Protein AF-A0AAE0H5C6-F1 (afdb_monomer)

Radius of gyration: 64.28 Å; Cα contacts (8 Å, |Δi|>4): 51; chains: 1; bounding box: 123×18×167 Å

Organism: NCBI:txid1854472

pLDDT: mean 88.68, std 15.05, range [45.91, 98.69]

Nearest PDB structures (foldseek):
  9ewy-assembly1_A  TM=2.816E-01  e=6.493E+00  Homo sapiens

Mean predicted aligned error: 11.77 Å

Secondary structure (DSSP, 8-state):
-PPBPTTT-SBP-HHHHHTTSEEE-TTT--EEETTS--HHHHHHHHHHHHHHHHHHHHHHHHHHHHHHHHHHHHHHHHHHHHHHHHHHHHHHHHHHHHHHHHHHHHHHHHHHHHHHHHHHHHHHHHHHHHHHHHHHHHHHHHHHHHTTSS-----------------

Structure (mmCIF, N/CA/C/O backbone):
data_AF-A0AAE0H5C6-F1
#
_entry.id   AF-A0AAE0H5C6-F1
#
loop_
_atom_site.group_PDB
_atom_site.id
_atom_site.type_symbol
_atom_site.label_atom_id
_atom_site.label_alt_id
_atom_site.label_comp_id
_atom_site.label_asym_id
_atom_site.label_entity_id
_atom_site.label_seq_id
_atom_site.pdbx_PDB_ins_code
_atom_site.Cartn_x
_atom_site.Cartn_y
_atom_site.Cartn_z
_atom_site.occupancy
_atom_site.B_iso_or_equiv
_atom_site.auth_seq_id
_atom_site.auth_comp_id
_atom_site.auth_asym_id
_atom_site.auth_atom_id
_atom_site.pdbx_PDB_model_num
ATOM 1 N N . MET A 1 1 ? 32.186 -7.364 -67.143 1.00 66.12 1 MET A N 1
ATOM 2 C CA . MET A 1 1 ? 31.953 -6.000 -67.669 1.00 66.12 1 MET A CA 1
ATOM 3 C C . MET A 1 1 ? 33.259 -5.232 -67.528 1.00 66.12 1 MET A C 1
ATOM 5 O O . MET A 1 1 ? 33.776 -5.179 -66.422 1.00 66.12 1 MET A O 1
ATOM 9 N N . VAL A 1 2 ? 33.855 -4.738 -68.616 1.00 78.94 2 VAL A N 1
ATOM 10 C CA . VAL A 1 2 ? 35.134 -4.006 -68.544 1.00 78.94 2 VAL A CA 1
ATOM 11 C C . VAL A 1 2 ? 34.838 -2.515 -68.399 1.00 78.94 2 VAL A C 1
ATOM 13 O O . VAL A 1 2 ? 34.219 -1.915 -69.279 1.00 78.94 2 VAL A O 1
ATOM 16 N N . HIS A 1 3 ? 35.256 -1.912 -67.285 1.00 81.44 3 HIS A N 1
ATOM 17 C CA . HIS A 1 3 ? 35.115 -0.472 -67.075 1.00 81.44 3 HIS A CA 1
ATOM 18 C C . HIS A 1 3 ? 36.096 0.290 -67.971 1.00 81.44 3 HIS A C 1
ATOM 20 O O . HIS A 1 3 ? 37.280 -0.046 -68.041 1.00 81.44 3 HIS A O 1
ATOM 26 N N . HIS A 1 4 ? 35.595 1.312 -68.663 1.00 88.81 4 HIS A N 1
ATOM 27 C CA . HIS A 1 4 ? 36.402 2.182 -69.511 1.00 88.81 4 HIS A CA 1
ATOM 28 C C . HIS A 1 4 ? 36.650 3.520 -68.803 1.00 88.81 4 HIS A C 1
ATOM 30 O O . HIS A 1 4 ? 35.745 4.112 -68.219 1.00 88.81 4 HIS A O 1
ATOM 36 N N . CYS A 1 5 ? 37.888 3.998 -68.875 1.00 87.06 5 CYS A N 1
ATOM 37 C CA . CYS A 1 5 ? 38.341 5.290 -68.370 1.00 87.06 5 CYS A CA 1
ATOM 38 C C . CYS A 1 5 ? 37.608 6.423 -69.108 1.00 87.06 5 CYS A C 1
ATOM 40 O O . CYS A 1 5 ? 37.747 6.509 -70.326 1.00 87.06 5 CYS A O 1
ATOM 42 N N . PRO A 1 6 ? 36.894 7.345 -68.446 1.00 85.62 6 PRO A N 1
ATOM 43 C CA . PRO A 1 6 ? 36.139 8.381 -69.160 1.00 85.62 6 PRO A CA 1
ATOM 44 C C . PRO A 1 6 ? 37.027 9.447 -69.803 1.00 85.62 6 PRO A C 1
ATOM 46 O O . PRO A 1 6 ? 36.628 10.055 -70.790 1.00 85.62 6 PRO A O 1
ATOM 49 N N . VAL A 1 7 ? 38.244 9.643 -69.287 1.00 90.81 7 VAL A N 1
ATOM 50 C CA . VAL A 1 7 ? 39.221 10.578 -69.867 1.00 90.81 7 VAL A CA 1
ATOM 51 C C . VAL A 1 7 ? 39.834 9.997 -71.140 1.00 90.81 7 VAL A C 1
ATOM 53 O O . VAL A 1 7 ? 39.970 10.666 -72.155 1.00 90.81 7 VAL A O 1
ATOM 56 N N . CYS A 1 8 ? 40.222 8.725 -71.080 1.00 90.81 8 CYS A N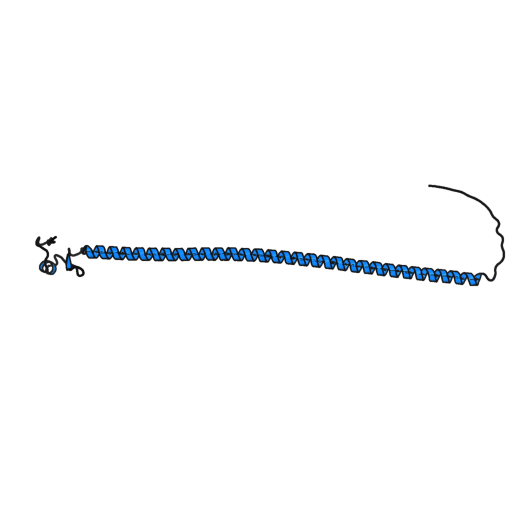 1
ATOM 57 C CA . CYS A 1 8 ? 41.065 8.089 -72.081 1.00 90.81 8 CYS A CA 1
ATOM 58 C C . CYS A 1 8 ? 40.337 7.074 -72.975 1.00 90.81 8 CYS A C 1
ATOM 60 O O . CYS A 1 8 ? 40.943 6.563 -73.912 1.00 90.81 8 CYS A O 1
ATOM 62 N N . LYS A 1 9 ? 39.059 6.787 -72.689 1.00 90.62 9 LYS A N 1
ATOM 63 C CA . LYS A 1 9 ? 38.137 5.870 -73.388 1.00 90.62 9 LYS A CA 1
ATOM 64 C C . LYS A 1 9 ? 38.653 4.434 -73.593 1.00 90.62 9 LYS A C 1
ATOM 66 O O . LYS A 1 9 ? 38.053 3.665 -74.332 1.00 90.62 9 LYS A O 1
ATOM 71 N N . LYS A 1 10 ? 39.744 4.057 -72.918 1.00 91.94 10 LYS A N 1
ATOM 72 C CA . LYS A 1 10 ? 40.344 2.710 -72.902 1.00 91.94 10 LYS A CA 1
ATOM 73 C C . LYS A 1 10 ? 39.926 1.949 -71.645 1.00 91.94 10 LYS A C 1
ATOM 75 O O . LYS A 1 10 ? 39.520 2.576 -70.666 1.00 91.94 10 LYS A O 1
ATOM 80 N N . ALA A 1 11 ? 40.070 0.624 -71.652 1.00 90.38 11 ALA A N 1
ATOM 81 C CA . ALA A 1 11 ? 39.894 -0.198 -70.456 1.00 90.38 11 ALA A CA 1
ATOM 82 C C . ALA A 1 11 ? 40.743 0.343 -69.288 1.00 90.38 11 ALA A C 1
ATOM 84 O O . ALA A 1 11 ? 41.907 0.716 -69.475 1.00 90.38 11 ALA A O 1
ATOM 85 N N . CYS A 1 12 ? 40.143 0.431 -68.099 1.00 89.25 12 CYS A N 1
ATOM 86 C CA . CYS A 1 12 ? 40.822 0.920 -66.903 1.00 89.25 12 CYS A CA 1
ATOM 87 C C . CYS A 1 12 ? 42.041 0.047 -66.578 1.00 89.25 12 CYS A C 1
ATOM 89 O O . CYS A 1 12 ? 41.958 -1.178 -66.578 1.00 89.25 12 CYS A O 1
ATOM 91 N N . SER A 1 13 ? 43.171 0.690 -66.291 1.00 91.00 13 SER A N 1
ATOM 92 C CA . SER A 1 13 ? 44.415 0.028 -65.889 1.00 91.00 13 SER A CA 1
ATOM 93 C C . SER A 1 13 ? 45.145 0.831 -64.814 1.00 91.00 13 SER A C 1
ATOM 95 O O . SER A 1 13 ? 44.809 1.988 -64.546 1.00 91.00 13 SER A O 1
ATOM 97 N N . THR A 1 14 ? 46.201 0.258 -64.241 1.00 91.00 14 THR A N 1
ATOM 98 C CA . THR A 1 14 ? 47.094 0.932 -63.280 1.00 91.00 14 THR A CA 1
ATOM 99 C C . THR A 1 14 ? 47.665 2.246 -63.819 1.00 91.00 14 THR A C 1
ATOM 101 O O . THR A 1 14 ? 47.841 3.202 -63.068 1.00 91.00 14 THR A O 1
ATOM 104 N N . ARG A 1 15 ? 47.865 2.364 -65.140 1.00 91.44 15 ARG A N 1
ATOM 105 C CA . ARG A 1 15 ? 48.303 3.616 -65.777 1.00 91.44 15 ARG A CA 1
ATOM 106 C C . ARG A 1 15 ? 47.254 4.728 -65.670 1.00 91.44 15 ARG A C 1
ATOM 108 O O . ARG A 1 15 ? 47.618 5.900 -65.610 1.00 91.44 15 ARG A O 1
ATOM 115 N N . CYS A 1 16 ? 45.966 4.383 -65.646 1.00 90.94 16 CYS A N 1
ATOM 116 C CA . CYS A 1 16 ? 44.878 5.333 -65.403 1.00 90.94 16 CYS A CA 1
ATOM 117 C C . CYS A 1 16 ? 44.846 5.789 -63.936 1.00 90.94 16 CYS A C 1
ATOM 119 O O . CYS A 1 16 ? 44.549 6.956 -63.692 1.00 90.94 16 CYS A O 1
ATOM 121 N N . VAL A 1 17 ? 45.199 4.906 -62.993 1.00 89.50 17 VAL A N 1
ATOM 122 C CA . VAL A 1 17 ? 45.357 5.250 -61.568 1.00 89.50 17 VAL A CA 1
ATOM 123 C C . VAL A 1 17 ? 46.535 6.195 -61.362 1.00 89.50 17 VAL A C 1
ATOM 125 O O . VAL A 1 17 ? 46.376 7.243 -60.750 1.00 89.50 17 VAL A O 1
ATOM 128 N N . PHE A 1 18 ? 47.692 5.894 -61.959 1.00 92.06 18 PHE A N 1
ATOM 129 C CA . PHE A 1 18 ? 48.890 6.736 -61.853 1.00 92.06 18 PHE A CA 1
ATOM 130 C C . PHE A 1 18 ? 48.675 8.152 -62.412 1.00 92.06 18 PHE A C 1
ATOM 132 O O . PHE A 1 18 ? 49.184 9.126 -61.872 1.00 92.06 18 PHE A O 1
ATOM 139 N N . LYS A 1 19 ? 47.875 8.283 -63.481 1.00 91.44 19 LYS A N 1
ATOM 140 C CA . LYS A 1 19 ? 47.466 9.582 -64.045 1.00 91.44 19 LYS A CA 1
ATOM 141 C C . LYS A 1 19 ? 46.330 10.268 -63.271 1.00 91.44 19 LYS A C 1
ATOM 143 O O . LYS A 1 19 ? 45.925 11.364 -63.644 1.00 91.44 19 LYS A O 1
ATOM 148 N N . GLY A 1 20 ? 45.776 9.624 -62.244 1.00 89.06 20 GLY A N 1
ATOM 149 C CA . GLY A 1 20 ? 44.680 10.156 -61.435 1.00 89.06 20 GLY A CA 1
ATOM 150 C C . GLY A 1 20 ? 43.324 10.221 -62.146 1.00 89.06 20 GLY A C 1
ATOM 151 O O . GLY A 1 20 ? 42.463 10.994 -61.730 1.00 89.06 20 GLY A O 1
ATOM 152 N N . HIS A 1 21 ? 43.116 9.448 -63.220 1.00 90.88 21 HIS A N 1
ATOM 153 C CA . HIS A 1 21 ? 41.833 9.403 -63.941 1.00 90.88 21 HIS A CA 1
ATOM 154 C C . HIS A 1 21 ? 40.774 8.575 -63.197 1.00 90.88 21 HIS A C 1
ATOM 156 O O . HIS A 1 21 ? 39.577 8.819 -63.342 1.00 90.88 21 HIS A O 1
ATOM 162 N N . VAL A 1 22 ? 41.223 7.567 -62.449 1.00 90.88 22 VAL A N 1
ATOM 163 C CA . VAL A 1 22 ? 40.413 6.626 -61.663 1.00 90.88 22 VAL A CA 1
ATOM 164 C C . VAL A 1 22 ? 41.171 6.277 -60.383 1.00 90.88 22 VAL A C 1
ATOM 166 O O . VAL A 1 22 ? 42.392 6.411 -60.340 1.00 90.88 22 VAL A O 1
ATOM 169 N N . GLU A 1 23 ? 40.467 5.815 -59.361 1.00 90.25 23 GLU A N 1
ATOM 170 C CA . GLU A 1 23 ? 41.050 5.281 -58.128 1.00 90.25 23 GLU A CA 1
ATOM 171 C C . GLU A 1 23 ? 40.811 3.770 -58.059 1.00 90.25 23 GLU A C 1
ATOM 173 O O . GLU A 1 23 ? 39.864 3.254 -58.657 1.00 90.25 23 GLU A O 1
ATOM 178 N N . GLN A 1 24 ? 41.694 3.049 -57.367 1.00 89.75 24 GLN A N 1
ATOM 179 C CA . GLN A 1 24 ? 41.521 1.623 -57.110 1.00 89.75 24 GLN A CA 1
ATOM 180 C C . GLN A 1 24 ? 40.987 1.429 -55.692 1.00 89.75 24 GLN A C 1
ATOM 182 O O . GLN A 1 24 ? 41.525 1.986 -54.738 1.00 89.75 24 GLN A O 1
ATOM 187 N N . CYS A 1 25 ? 39.927 0.644 -55.551 1.00 88.38 25 CYS A N 1
ATOM 188 C CA . CYS A 1 25 ? 39.350 0.314 -54.259 1.00 88.38 25 CYS A CA 1
ATOM 189 C C . CYS A 1 25 ? 40.289 -0.611 -53.471 1.00 88.38 25 CYS A C 1
ATOM 191 O O . CYS A 1 25 ? 40.721 -1.630 -54.012 1.00 88.38 25 CYS A O 1
ATOM 193 N N . PRO A 1 26 ? 40.581 -0.304 -52.192 1.00 86.88 26 PRO A N 1
ATOM 194 C CA . PRO A 1 26 ? 41.472 -1.122 -51.372 1.00 86.88 26 PRO A CA 1
ATOM 195 C C . PRO A 1 26 ? 40.845 -2.453 -50.926 1.00 86.88 26 PRO A C 1
ATOM 197 O O . PRO A 1 26 ? 41.571 -3.336 -50.486 1.00 86.88 26 PRO A O 1
ATOM 200 N N . ILE A 1 27 ? 39.515 -2.599 -51.007 1.00 86.12 27 ILE A N 1
ATOM 201 C CA . ILE A 1 27 ? 38.782 -3.772 -50.501 1.00 86.12 27 ILE A CA 1
ATOM 202 C C . ILE A 1 27 ? 38.672 -4.855 -51.577 1.00 86.12 27 ILE A C 1
ATOM 204 O O . ILE A 1 27 ? 38.993 -6.010 -51.326 1.00 86.12 27 ILE A O 1
ATOM 208 N N . ASP A 1 28 ? 38.213 -4.484 -52.774 1.00 87.19 28 ASP A N 1
ATOM 209 C CA . ASP A 1 28 ? 37.900 -5.427 -53.857 1.00 87.19 28 ASP A CA 1
ATOM 210 C C . ASP A 1 28 ? 38.830 -5.287 -55.076 1.00 87.19 28 ASP A C 1
ATOM 212 O O . ASP A 1 28 ? 38.715 -6.043 -56.041 1.00 87.19 28 ASP A O 1
ATOM 216 N N . GLY A 1 29 ? 39.750 -4.315 -55.053 1.00 86.88 29 GLY A N 1
ATOM 217 C CA . GLY A 1 29 ? 40.691 -4.042 -56.138 1.00 86.88 29 GLY A CA 1
ATOM 218 C C . GLY A 1 29 ? 40.058 -3.425 -57.390 1.00 86.88 29 GLY A C 1
ATOM 219 O O . GLY A 1 29 ? 40.754 -3.271 -58.399 1.00 86.88 29 GLY A O 1
ATOM 220 N N . SER A 1 30 ? 38.768 -3.068 -57.353 1.00 87.25 30 SER A N 1
ATOM 221 C CA . SER A 1 30 ? 38.032 -2.522 -58.497 1.00 87.25 30 SER A CA 1
ATOM 222 C C . SER A 1 30 ? 38.419 -1.070 -58.806 1.00 87.25 30 SER A C 1
ATOM 224 O O . SER A 1 30 ? 38.784 -0.303 -57.916 1.00 87.25 30 SER A O 1
ATOM 226 N N . TYR A 1 31 ? 38.342 -0.663 -60.078 1.00 87.94 31 TYR A N 1
ATOM 227 C CA . TYR A 1 31 ? 38.586 0.728 -60.475 1.00 87.94 31 TYR A CA 1
ATOM 228 C C . TYR A 1 31 ? 37.289 1.536 -60.447 1.00 87.94 31 TYR A C 1
ATOM 230 O O . TYR A 1 31 ? 36.312 1.165 -61.100 1.00 87.94 31 TYR A O 1
ATOM 238 N N . TYR A 1 32 ? 37.297 2.674 -59.760 1.00 86.25 32 TYR A N 1
ATOM 239 C CA . TYR A 1 32 ? 36.160 3.583 -59.667 1.00 86.25 32 TYR A CA 1
ATOM 240 C C . TYR A 1 32 ? 36.570 5.028 -59.980 1.00 86.25 32 TYR A C 1
ATOM 242 O O . TYR A 1 32 ? 37.745 5.375 -60.096 1.00 86.25 32 TYR A O 1
ATOM 250 N N . MET A 1 33 ? 35.579 5.890 -60.187 1.00 84.88 33 MET A N 1
ATOM 251 C CA . MET A 1 33 ? 35.816 7.289 -60.537 1.00 84.88 33 MET A CA 1
ATOM 252 C C . MET A 1 33 ? 36.315 8.090 -59.342 1.00 84.88 33 MET A C 1
ATOM 254 O O . MET A 1 33 ? 35.672 8.083 -58.298 1.00 84.88 33 MET A O 1
ATOM 258 N N . ARG A 1 34 ? 37.398 8.851 -59.525 1.00 80.56 34 ARG A N 1
ATOM 259 C CA . ARG A 1 34 ? 37.930 9.747 -58.491 1.00 80.56 34 ARG A CA 1
ATOM 260 C C . ARG A 1 34 ? 36.825 10.648 -57.919 1.00 80.56 34 ARG A C 1
ATOM 262 O O . ARG A 1 34 ? 36.077 11.266 -58.677 1.00 80.56 34 ARG A O 1
ATOM 269 N N . GLY A 1 35 ? 36.715 10.692 -56.590 1.00 79.31 35 GLY A N 1
ATOM 270 C CA . GLY A 1 35 ? 35.682 11.451 -55.868 1.00 79.31 35 GLY A CA 1
ATOM 271 C C . GLY A 1 35 ? 34.310 10.768 -55.755 1.00 79.31 35 GLY A C 1
ATOM 272 O O . GLY A 1 35 ? 33.414 11.321 -55.122 1.00 79.31 35 GLY A O 1
ATOM 273 N N . LYS A 1 36 ? 34.123 9.574 -56.329 1.00 84.81 36 LYS A N 1
ATOM 274 C CA . LYS A 1 36 ? 32.958 8.709 -56.081 1.00 84.81 36 LYS A CA 1
ATOM 275 C C . LYS A 1 36 ? 33.412 7.488 -55.295 1.00 84.81 36 LYS A C 1
ATOM 277 O O . LYS A 1 36 ? 34.513 7.015 -55.506 1.00 84.81 36 LYS A O 1
ATOM 282 N N . SER A 1 37 ? 32.591 6.957 -54.403 1.00 84.06 37 SER A N 1
ATOM 283 C CA . SER A 1 37 ? 32.897 5.708 -53.701 1.00 84.06 37 SER A CA 1
ATOM 284 C C . SER A 1 37 ? 32.606 4.489 -54.581 1.00 84.06 37 SER A C 1
ATOM 286 O O . SER A 1 37 ? 31.745 4.522 -55.463 1.00 84.06 37 SER A O 1
ATOM 288 N N . CYS A 1 38 ? 33.326 3.392 -54.340 1.00 87.56 38 CYS A N 1
ATOM 289 C CA . CYS A 1 38 ? 33.057 2.122 -55.004 1.00 87.56 38 CYS A CA 1
ATOM 290 C C . CYS A 1 38 ? 31.672 1.577 -54.590 1.00 87.56 38 CYS A C 1
ATOM 292 O O . CYS A 1 38 ? 31.285 1.700 -53.427 1.00 87.56 38 CYS A O 1
ATOM 294 N N . ASN A 1 39 ? 30.917 0.957 -55.508 1.00 84.75 39 ASN A N 1
ATOM 295 C CA . ASN A 1 39 ? 29.559 0.466 -55.212 1.00 84.75 39 ASN A CA 1
ATOM 296 C C . ASN A 1 39 ? 29.537 -0.536 -54.047 1.00 84.75 39 ASN A C 1
ATOM 298 O O . ASN A 1 39 ? 28.644 -0.467 -53.207 1.00 84.75 39 ASN A O 1
ATOM 302 N N . GLN A 1 40 ? 30.535 -1.423 -53.959 1.00 85.06 40 GLN A N 1
ATOM 303 C CA . GLN A 1 40 ? 30.650 -2.367 -52.843 1.00 85.06 40 GLN A CA 1
ATOM 304 C C . GLN A 1 40 ? 30.870 -1.643 -51.507 1.00 85.06 40 GLN A C 1
ATOM 306 O O . GLN A 1 40 ? 30.233 -1.962 -50.510 1.00 85.06 40 GLN A O 1
ATOM 311 N N . CYS A 1 41 ? 31.707 -0.606 -51.497 1.00 86.75 41 CYS A N 1
ATOM 312 C CA . CYS A 1 41 ? 31.994 0.228 -50.334 1.00 86.75 41 CYS A CA 1
ATOM 313 C C . CYS A 1 41 ? 30.725 0.941 -49.837 1.00 86.75 41 CYS A C 1
ATOM 315 O O . CYS A 1 41 ? 30.469 0.989 -48.636 1.00 86.75 41 CYS A O 1
ATOM 317 N N . VAL A 1 42 ? 29.915 1.466 -50.767 1.00 88.06 42 VAL A N 1
ATOM 318 C CA . VAL A 1 42 ? 28.626 2.119 -50.473 1.00 88.06 42 VAL A CA 1
ATOM 319 C C . VAL A 1 42 ? 27.603 1.123 -49.933 1.00 88.06 42 VAL A C 1
ATOM 321 O O . VAL A 1 42 ? 26.886 1.425 -48.980 1.00 88.06 42 VAL A O 1
ATOM 324 N N . GLN A 1 43 ? 27.529 -0.073 -50.515 1.00 89.38 43 GLN A N 1
ATOM 325 C CA . GLN A 1 43 ? 26.636 -1.124 -50.029 1.00 89.38 43 GLN A CA 1
ATOM 326 C C . GLN A 1 43 ? 27.025 -1.563 -48.614 1.00 89.38 43 GLN A C 1
ATOM 328 O O . GLN A 1 43 ? 26.166 -1.601 -47.736 1.00 89.38 43 GLN A O 1
ATOM 333 N N . SER A 1 44 ? 28.313 -1.797 -48.359 1.00 88.94 44 SER A N 1
ATOM 334 C CA . SER A 1 44 ? 28.826 -2.179 -47.040 1.00 88.94 44 SER A CA 1
ATOM 335 C C . SER A 1 44 ? 28.585 -1.105 -45.978 1.00 88.94 44 SER A C 1
ATOM 337 O O . SER A 1 44 ? 28.130 -1.428 -44.880 1.00 88.94 44 SER A O 1
ATOM 339 N N . SER A 1 45 ? 28.820 0.175 -46.286 1.00 88.12 45 SER A N 1
ATOM 340 C CA . SER A 1 45 ? 28.544 1.264 -45.338 1.00 88.12 45 SER A CA 1
ATOM 341 C C . SER A 1 45 ? 27.049 1.403 -45.039 1.00 88.12 45 SER A C 1
ATOM 343 O O . SER A 1 45 ? 26.668 1.595 -43.885 1.00 88.12 45 SER A O 1
ATOM 345 N N . THR A 1 46 ? 26.192 1.220 -46.047 1.00 92.50 46 THR A N 1
ATOM 346 C CA . THR A 1 46 ? 24.731 1.235 -45.884 1.00 92.50 46 THR A CA 1
ATOM 347 C C . THR A 1 46 ? 24.247 0.059 -45.033 1.00 92.50 46 THR A C 1
ATOM 349 O O . THR A 1 46 ? 23.428 0.243 -44.133 1.00 92.50 46 THR A O 1
ATOM 352 N N . LEU A 1 47 ? 24.764 -1.150 -45.275 1.00 92.56 47 LEU A N 1
ATOM 353 C CA . LEU A 1 47 ? 24.439 -2.342 -44.486 1.00 92.56 47 LEU A CA 1
ATOM 354 C C . LEU A 1 47 ? 24.883 -2.189 -43.028 1.00 92.56 47 LEU A C 1
ATOM 356 O O . LEU A 1 47 ? 24.095 -2.474 -42.125 1.00 92.56 47 LEU A O 1
ATOM 360 N N . SER A 1 48 ? 26.097 -1.680 -42.801 1.00 91.69 48 SER A N 1
ATOM 361 C CA . SER A 1 48 ? 26.611 -1.385 -41.460 1.00 91.69 48 SER A CA 1
ATOM 362 C C . SER A 1 48 ? 25.738 -0.350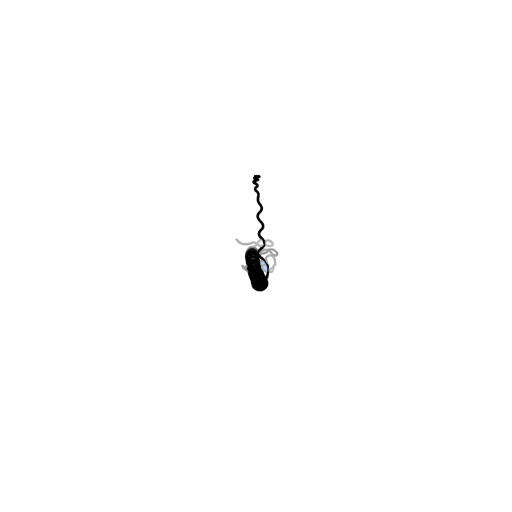 -40.741 1.00 91.69 48 SER A C 1
ATOM 364 O O . SER A 1 48 ? 25.241 -0.608 -39.645 1.00 91.69 48 SER A O 1
ATOM 366 N N . GLY A 1 49 ? 25.415 0.768 -41.405 1.00 93.81 49 GLY A N 1
ATOM 367 C CA . GLY A 1 49 ? 24.540 1.801 -40.845 1.00 93.81 49 GLY A CA 1
ATOM 368 C C . GLY A 1 49 ? 23.131 1.292 -40.517 1.00 93.81 49 GLY A C 1
ATOM 369 O O . GLY A 1 49 ? 22.562 1.648 -39.483 1.00 93.81 49 GLY A O 1
ATOM 370 N N . ASN A 1 50 ? 22.576 0.408 -41.350 1.00 95.31 50 ASN A N 1
ATOM 371 C CA . ASN A 1 50 ? 21.290 -0.237 -41.082 1.00 95.31 50 ASN A CA 1
ATOM 372 C C . ASN A 1 50 ? 21.361 -1.209 -39.897 1.00 95.31 50 ASN A C 1
ATOM 374 O O . ASN A 1 50 ? 20.425 -1.255 -39.097 1.00 95.31 50 ASN A O 1
ATOM 378 N N . SER A 1 51 ? 22.454 -1.965 -39.768 1.00 95.00 51 SER A N 1
ATOM 379 C CA . SER A 1 51 ? 22.693 -2.854 -38.626 1.00 95.00 51 SER A CA 1
ATOM 380 C C . SER A 1 51 ? 22.773 -2.063 -37.319 1.00 95.00 51 SER A C 1
ATOM 382 O O . SER A 1 51 ? 22.052 -2.366 -36.367 1.00 95.00 51 SER A O 1
ATOM 384 N N . ASP A 1 52 ? 23.556 -0.983 -37.300 1.00 95.44 52 ASP A N 1
ATOM 385 C CA . ASP A 1 52 ? 23.693 -0.108 -36.133 1.00 95.44 52 ASP A CA 1
ATOM 386 C C . ASP A 1 52 ? 22.371 0.564 -35.761 1.00 95.44 52 ASP A C 1
ATOM 388 O O . ASP A 1 52 ? 22.013 0.641 -34.583 1.00 95.44 52 ASP A O 1
ATOM 392 N N . ARG A 1 53 ? 21.602 1.017 -36.758 1.00 96.31 53 ARG A N 1
ATOM 393 C CA . ARG A 1 53 ? 20.270 1.586 -36.528 1.00 96.31 53 ARG A CA 1
ATOM 394 C C . ARG A 1 53 ? 19.331 0.565 -35.886 1.00 96.31 53 ARG A C 1
ATOM 396 O O . ARG A 1 53 ? 18.707 0.890 -34.879 1.00 96.31 53 ARG A O 1
ATOM 403 N N . ARG A 1 54 ? 19.263 -0.658 -36.424 1.00 97.38 54 ARG A N 1
ATOM 404 C CA . ARG A 1 54 ? 18.428 -1.742 -35.873 1.00 97.38 54 ARG A CA 1
ATOM 405 C C . ARG A 1 54 ? 18.853 -2.130 -34.463 1.00 97.38 54 ARG A C 1
ATOM 407 O O . ARG A 1 54 ? 18.003 -2.384 -33.617 1.00 97.38 54 ARG A O 1
ATOM 414 N N . ARG A 1 55 ? 20.159 -2.156 -34.190 1.00 97.50 55 ARG A N 1
ATOM 415 C CA . ARG A 1 55 ? 20.678 -2.403 -32.843 1.00 97.50 55 ARG A CA 1
ATOM 416 C C . ARG A 1 55 ? 20.195 -1.333 -31.862 1.00 97.50 55 ARG A C 1
ATOM 418 O O . ARG A 1 55 ? 19.644 -1.678 -30.823 1.00 97.50 55 ARG A O 1
ATOM 425 N N . ARG A 1 56 ? 20.338 -0.051 -32.211 1.00 97.44 56 ARG A N 1
ATOM 426 C CA . ARG A 1 56 ? 19.882 1.068 -31.365 1.00 97.44 56 ARG A CA 1
ATOM 427 C C . ARG A 1 56 ? 18.372 1.058 -31.143 1.00 97.44 56 ARG A C 1
ATOM 429 O O . ARG A 1 56 ? 17.913 1.444 -30.075 1.00 97.44 56 ARG A O 1
ATOM 436 N N . GLU A 1 57 ? 17.601 0.656 -32.147 1.00 98.12 57 GLU A N 1
ATOM 437 C CA . GLU A 1 57 ? 16.148 0.506 -32.035 1.00 98.12 57 GLU A CA 1
ATOM 438 C C . GLU A 1 57 ? 15.783 -0.584 -31.021 1.00 98.12 57 GLU A C 1
ATOM 440 O O . GLU A 1 57 ? 15.051 -0.299 -30.078 1.00 98.12 57 GLU A O 1
ATOM 445 N N . ARG A 1 58 ? 16.405 -1.767 -31.109 1.00 98.19 58 ARG A N 1
ATOM 446 C CA . ARG A 1 58 ? 16.218 -2.844 -30.121 1.00 98.19 58 ARG A CA 1
ATOM 447 C C . ARG A 1 58 ? 16.619 -2.429 -28.706 1.00 98.19 58 ARG A C 1
ATOM 449 O O . ARG A 1 58 ? 15.897 -2.718 -27.760 1.00 98.19 58 ARG A O 1
ATOM 456 N N . GLU A 1 59 ? 17.741 -1.725 -28.553 1.00 98.25 59 GLU A N 1
ATOM 457 C CA . GLU A 1 59 ? 18.183 -1.211 -27.247 1.00 98.25 59 GLU A CA 1
ATOM 458 C C . GLU A 1 59 ? 17.158 -0.224 -26.651 1.00 98.25 59 GLU A C 1
ATOM 460 O O . GLU A 1 59 ? 16.907 -0.235 -25.444 1.00 98.25 59 GLU A O 1
ATOM 465 N N . ARG A 1 60 ? 16.520 0.608 -27.488 1.00 98.31 60 ARG A N 1
ATOM 466 C CA . ARG A 1 60 ? 15.444 1.516 -27.056 1.00 98.31 60 ARG A CA 1
ATOM 467 C C . ARG A 1 60 ? 14.178 0.760 -26.667 1.00 98.31 60 ARG A C 1
ATOM 469 O O . ARG A 1 60 ? 13.612 1.066 -25.620 1.00 98.31 60 ARG A O 1
ATOM 476 N N . GLU A 1 61 ? 13.760 -0.214 -27.470 1.00 98.44 61 GLU A N 1
ATOM 477 C CA . GLU A 1 61 ? 12.594 -1.056 -27.181 1.00 98.44 61 GLU A CA 1
ATOM 478 C C . GLU A 1 61 ? 12.773 -1.828 -25.869 1.00 98.44 61 GLU A C 1
ATOM 480 O O . GLU A 1 61 ? 11.875 -1.839 -25.028 1.00 98.44 61 GLU A O 1
ATOM 485 N N . GLU A 1 62 ? 13.952 -2.410 -25.636 1.00 98.56 62 GLU A N 1
ATOM 486 C CA . GLU A 1 62 ? 14.248 -3.121 -24.393 1.00 98.56 62 GLU A CA 1
ATOM 487 C C . GLU A 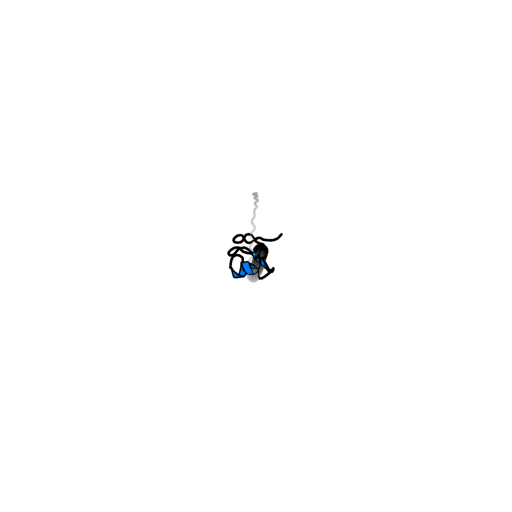1 62 ? 14.248 -2.172 -23.185 1.00 98.56 62 GLU A C 1
ATOM 489 O O . GLU A 1 62 ? 13.683 -2.485 -22.132 1.00 98.56 62 GLU A O 1
ATOM 494 N N . ALA A 1 63 ? 14.836 -0.980 -23.328 1.00 98.38 63 ALA A N 1
ATOM 495 C CA . ALA A 1 63 ? 14.817 0.031 -22.277 1.00 98.38 63 ALA A CA 1
ATOM 496 C C . ALA A 1 63 ? 13.386 0.492 -21.953 1.00 98.38 63 ALA A C 1
ATOM 498 O O . ALA A 1 63 ? 13.047 0.684 -20.780 1.00 98.38 63 ALA A O 1
ATOM 499 N N . GLU A 1 64 ? 12.532 0.649 -22.965 1.00 98.50 64 GLU A N 1
ATOM 500 C CA . GLU A 1 64 ? 11.125 0.988 -22.772 1.00 98.50 64 GLU A CA 1
ATOM 501 C C . GLU A 1 64 ? 10.356 -0.154 -22.097 1.00 98.50 64 GLU A C 1
ATOM 503 O O . GLU A 1 64 ? 9.635 0.090 -21.127 1.00 98.50 64 GLU A O 1
ATOM 508 N N . ALA A 1 65 ? 10.562 -1.399 -22.530 1.00 98.50 65 ALA A N 1
ATOM 509 C CA . ALA A 1 65 ? 9.952 -2.575 -21.916 1.00 98.50 65 ALA A CA 1
ATOM 510 C C . ALA A 1 65 ? 10.319 -2.688 -20.427 1.00 98.50 65 ALA A C 1
ATOM 512 O O . ALA A 1 65 ? 9.439 -2.856 -19.582 1.00 98.50 65 ALA A O 1
ATOM 513 N N . ARG A 1 66 ? 11.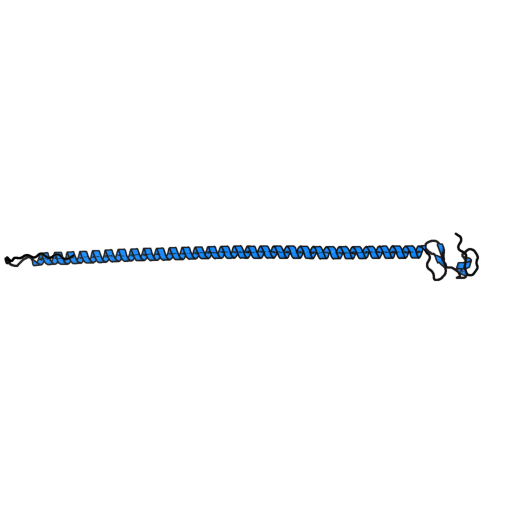597 -2.486 -20.078 1.00 98.44 66 ARG A N 1
ATOM 514 C CA . ARG A 1 66 ? 12.063 -2.460 -18.679 1.00 98.44 66 ARG A CA 1
ATOM 515 C C . ARG A 1 66 ? 11.418 -1.329 -17.873 1.00 98.44 66 ARG A C 1
ATOM 517 O O . ARG A 1 66 ? 11.088 -1.519 -16.704 1.00 98.44 66 ARG A O 1
ATOM 524 N N . ARG A 1 67 ? 11.220 -0.149 -18.471 1.00 98.44 67 ARG A N 1
ATOM 525 C CA . ARG A 1 67 ? 10.520 0.972 -17.814 1.00 98.44 67 ARG A CA 1
ATOM 526 C C . ARG A 1 67 ? 9.044 0.663 -17.574 1.00 98.44 67 ARG A C 1
ATOM 528 O O . ARG A 1 67 ? 8.546 0.997 -16.503 1.00 98.44 67 ARG A O 1
ATOM 535 N N . ARG A 1 68 ? 8.361 0.027 -18.532 1.00 98.56 68 ARG A N 1
ATOM 536 C CA . ARG A 1 68 ? 6.963 -0.409 -18.381 1.00 98.56 68 ARG A CA 1
ATOM 537 C C . ARG A 1 68 ? 6.830 -1.446 -17.265 1.00 98.56 68 ARG A C 1
ATOM 539 O O . ARG A 1 68 ? 6.063 -1.220 -16.342 1.00 98.56 68 ARG A O 1
ATOM 546 N N . GLN A 1 69 ? 7.678 -2.477 -17.262 1.00 98.38 69 GLN A N 1
ATOM 547 C CA . GLN A 1 69 ? 7.696 -3.491 -16.199 1.00 98.38 69 GLN A CA 1
ATOM 548 C C . GLN A 1 69 ? 7.886 -2.885 -14.802 1.00 98.38 69 GLN A C 1
ATOM 550 O O . GLN A 1 69 ? 7.152 -3.235 -13.883 1.00 98.38 69 GLN A O 1
ATOM 555 N N . ARG A 1 70 ? 8.816 -1.931 -14.641 1.00 98.56 70 ARG A N 1
ATOM 556 C CA . ARG A 1 70 ? 9.016 -1.234 -13.357 1.00 98.56 70 ARG A CA 1
ATOM 557 C C . ARG A 1 70 ? 7.782 -0.453 -12.905 1.00 98.56 70 ARG A C 1
ATOM 559 O O . ARG A 1 70 ? 7.495 -0.430 -11.715 1.00 98.56 70 ARG A O 1
ATOM 566 N N . ARG A 1 71 ? 7.061 0.189 -13.831 1.00 98.56 71 ARG A N 1
ATOM 567 C CA . ARG A 1 71 ? 5.815 0.904 -13.508 1.00 98.56 71 ARG A CA 1
ATOM 568 C C . ARG A 1 71 ? 4.715 -0.060 -13.080 1.00 98.56 71 ARG A C 1
ATOM 570 O O . ARG A 1 71 ? 4.052 0.207 -12.086 1.00 98.56 71 ARG A O 1
ATOM 577 N N . ASP A 1 72 ? 4.568 -1.179 -13.783 1.00 98.31 72 ASP A N 1
ATOM 578 C CA . ASP A 1 72 ? 3.574 -2.200 -13.445 1.00 98.31 72 ASP A CA 1
ATOM 579 C C . ASP A 1 72 ? 3.864 -2.827 -12.072 1.00 98.31 72 ASP A C 1
ATOM 581 O O . ASP A 1 72 ? 2.949 -3.072 -11.285 1.00 98.31 72 ASP A O 1
ATOM 585 N N . GLU A 1 73 ? 5.139 -3.067 -11.758 1.00 98.25 73 GLU A N 1
ATOM 586 C CA . GLU A 1 73 ? 5.575 -3.553 -10.447 1.00 98.25 73 GLU A CA 1
ATOM 587 C C . GLU A 1 73 ? 5.306 -2.524 -9.339 1.00 98.25 73 GLU A C 1
ATOM 589 O O . GLU A 1 73 ? 4.737 -2.874 -8.304 1.00 98.25 73 GLU A O 1
ATOM 594 N N . GLU A 1 74 ? 5.629 -1.246 -9.569 1.00 98.44 74 GLU A N 1
ATOM 595 C CA . GLU A 1 74 ? 5.333 -0.166 -8.621 1.00 98.44 74 GLU A CA 1
ATOM 596 C C . GLU A 1 74 ? 3.822 -0.025 -8.384 1.00 98.44 74 GLU A C 1
ATOM 598 O O . GLU A 1 74 ? 3.379 0.136 -7.246 1.00 98.44 74 GLU A O 1
ATOM 603 N N . GLU A 1 75 ? 3.007 -0.121 -9.435 1.00 98.69 75 GLU A N 1
ATOM 604 C CA . GLU A 1 75 ? 1.554 -0.052 -9.311 1.00 98.69 75 GLU A CA 1
ATOM 605 C C . GLU A 1 75 ? 0.999 -1.237 -8.511 1.00 98.69 75 GLU A C 1
ATOM 607 O O . GLU A 1 75 ? 0.151 -1.049 -7.633 1.00 98.69 75 GLU A O 1
ATOM 612 N N . ARG A 1 76 ? 1.503 -2.454 -8.750 1.00 98.56 76 ARG A N 1
ATOM 613 C CA . ARG A 1 76 ? 1.140 -3.636 -7.953 1.00 98.56 76 ARG A CA 1
ATOM 614 C C . ARG A 1 76 ? 1.518 -3.457 -6.486 1.00 98.56 76 ARG A C 1
ATOM 616 O O . ARG A 1 76 ? 0.679 -3.707 -5.623 1.00 98.56 76 ARG A O 1
ATOM 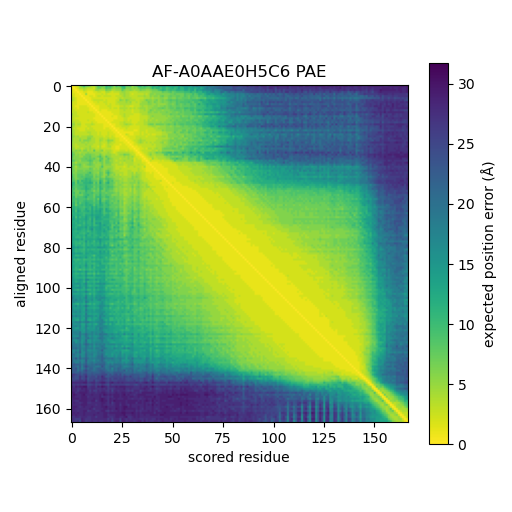623 N N . ALA A 1 77 ? 2.723 -2.964 -6.205 1.00 98.50 77 ALA A N 1
ATOM 624 C CA . ALA A 1 77 ? 3.175 -2.691 -4.844 1.00 98.50 77 ALA A CA 1
ATOM 625 C C . ALA A 1 77 ? 2.300 -1.631 -4.152 1.00 98.50 77 ALA A C 1
ATOM 627 O O . ALA A 1 77 ? 1.907 -1.810 -3.000 1.00 98.50 77 ALA A O 1
ATOM 628 N N . ARG A 1 78 ? 1.918 -0.558 -4.861 1.00 98.50 78 ARG A N 1
ATOM 629 C CA . ARG A 1 78 ? 0.991 0.467 -4.346 1.00 98.50 78 ARG A CA 1
ATOM 630 C C . ARG A 1 78 ? -0.379 -0.118 -4.014 1.00 98.50 78 ARG A C 1
ATOM 632 O O . ARG A 1 78 ? -0.902 0.151 -2.935 1.00 98.50 78 ARG A O 1
ATOM 639 N N . ARG A 1 79 ? -0.945 -0.932 -4.910 1.00 98.62 79 ARG A N 1
ATOM 640 C CA . ARG A 1 79 ? -2.241 -1.597 -4.691 1.00 98.62 79 ARG A CA 1
ATOM 641 C C . ARG A 1 79 ? -2.192 -2.534 -3.485 1.00 98.62 79 ARG A C 1
ATOM 643 O O . ARG A 1 79 ? -3.118 -2.523 -2.680 1.00 98.62 79 ARG A O 1
ATOM 650 N N . GLN A 1 80 ? -1.113 -3.301 -3.333 1.00 98.44 80 GLN A N 1
ATOM 651 C CA . GLN A 1 80 ? -0.925 -4.182 -2.181 1.00 98.44 80 GLN A CA 1
ATOM 652 C C . GLN A 1 80 ? -0.802 -3.385 -0.874 1.00 98.44 80 GLN A C 1
ATOM 654 O O . GLN A 1 80 ? -1.530 -3.656 0.075 1.00 98.44 80 GLN A O 1
ATOM 659 N N . ALA A 1 81 ? 0.017 -2.330 -0.851 1.00 98.12 81 ALA A N 1
ATOM 660 C CA . ALA A 1 81 ? 0.160 -1.469 0.323 1.00 98.12 81 ALA A CA 1
ATOM 661 C C . ALA A 1 81 ? -1.164 -0.790 0.728 1.00 98.12 81 ALA A C 1
ATOM 663 O O . ALA A 1 81 ? -1.445 -0.607 1.914 1.00 98.12 81 ALA A O 1
ATOM 664 N N . GLU A 1 82 ? -2.005 -0.422 -0.243 1.00 98.50 82 GLU A N 1
ATOM 665 C CA . GLU A 1 82 ? -3.338 0.119 0.027 1.00 98.50 82 GLU A CA 1
ATOM 666 C C . GLU A 1 82 ? -4.278 -0.933 0.635 1.00 98.50 82 GLU A C 1
ATOM 668 O O . GLU A 1 82 ? -5.016 -0.625 1.576 1.00 98.50 82 GLU A O 1
ATOM 673 N N . GLN A 1 83 ? -4.244 -2.170 0.130 1.00 98.50 83 GLN A N 1
ATOM 674 C CA . GLN A 1 83 ? -5.012 -3.284 0.692 1.00 98.50 83 GLN A CA 1
ATOM 675 C C . GLN A 1 83 ? -4.586 -3.581 2.132 1.00 98.50 83 GLN A C 1
ATOM 677 O O . GLN A 1 83 ? -5.446 -3.630 3.012 1.00 98.50 83 GLN A O 1
ATOM 682 N N . ASP A 1 84 ? -3.281 -3.658 2.394 1.00 97.81 84 ASP A N 1
ATOM 683 C CA . ASP A 1 84 ? -2.734 -3.882 3.736 1.00 97.81 84 ASP A CA 1
ATOM 684 C C . ASP A 1 84 ? -3.141 -2.760 4.701 1.00 97.81 84 ASP A C 1
ATOM 686 O O . ASP A 1 84 ? -3.531 -3.007 5.847 1.00 97.81 84 ASP A O 1
ATOM 690 N N . ARG A 1 85 ? -3.119 -1.502 4.236 1.00 98.50 85 ARG A N 1
ATOM 691 C CA . ARG A 1 85 ? -3.583 -0.350 5.022 1.00 98.50 85 ARG A CA 1
ATOM 692 C C . ARG A 1 85 ? -5.069 -0.467 5.368 1.00 98.50 85 ARG A C 1
ATOM 694 O O . ARG A 1 85 ? -5.431 -0.262 6.527 1.00 98.50 85 ARG A O 1
ATOM 701 N N . LYS A 1 86 ? -5.916 -0.807 4.391 1.00 98.56 86 LYS A N 1
ATOM 702 C CA . LYS A 1 86 ? -7.364 -0.999 4.588 1.00 98.56 86 LYS A CA 1
ATOM 703 C C . LYS A 1 86 ? -7.658 -2.157 5.541 1.00 98.56 86 LYS A C 1
ATOM 705 O O . LYS A 1 86 ? -8.531 -2.039 6.401 1.00 98.56 86 LYS A O 1
ATOM 710 N N . GLU A 1 87 ? -6.926 -3.261 5.428 1.00 98.62 87 GLU A N 1
ATOM 711 C CA . GLU A 1 87 ? -7.078 -4.398 6.333 1.00 98.62 87 GLU A CA 1
ATOM 712 C C . GLU A 1 87 ? -6.665 -4.035 7.762 1.00 98.62 87 GLU A C 1
ATOM 714 O O . GLU A 1 87 ? -7.393 -4.335 8.713 1.00 98.62 87 GLU A O 1
ATOM 719 N N . ARG A 1 88 ? -5.536 -3.337 7.927 1.00 98.31 88 ARG A N 1
ATOM 720 C CA . ARG A 1 88 ? -5.079 -2.859 9.235 1.00 98.31 88 ARG A CA 1
ATOM 721 C C . ARG A 1 88 ? -6.111 -1.944 9.893 1.00 98.31 88 ARG A C 1
ATOM 723 O O . ARG A 1 88 ? -6.423 -2.147 11.063 1.00 98.31 88 ARG A O 1
ATOM 730 N N . GLU A 1 89 ? -6.676 -1.000 9.143 1.00 98.50 89 GLU A N 1
ATOM 731 C CA . GLU A 1 89 ? -7.733 -0.107 9.631 1.00 98.50 89 GLU A CA 1
ATOM 732 C C . GLU A 1 89 ? -8.986 -0.888 10.055 1.00 98.50 89 GLU A C 1
ATOM 734 O O . GLU A 1 89 ? -9.563 -0.626 11.112 1.00 98.50 89 GLU A O 1
ATOM 739 N N . ARG A 1 90 ? -9.391 -1.901 9.277 1.00 98.56 90 ARG A N 1
ATOM 740 C CA . ARG A 1 90 ? -10.518 -2.773 9.634 1.00 98.56 90 ARG A CA 1
ATOM 741 C C . ARG A 1 90 ? -10.256 -3.532 10.938 1.00 98.56 90 ARG A C 1
ATOM 743 O O . ARG A 1 90 ? -11.130 -3.549 11.803 1.00 98.56 90 ARG A O 1
ATOM 750 N N . ARG A 1 91 ? -9.063 -4.116 11.093 1.00 98.44 91 ARG A N 1
ATOM 751 C CA . ARG A 1 91 ? -8.653 -4.827 12.318 1.00 98.44 91 ARG A CA 1
ATOM 752 C C . ARG A 1 91 ? -8.596 -3.889 13.527 1.00 98.44 91 ARG A C 1
ATOM 754 O O . ARG A 1 91 ? -8.956 -4.287 14.630 1.00 98.44 91 ARG A O 1
ATOM 761 N N . GLU A 1 92 ? -8.156 -2.648 13.343 1.00 98.50 92 GLU A N 1
ATOM 762 C CA . GLU A 1 92 ? -8.111 -1.647 14.413 1.00 98.50 92 GLU A CA 1
ATOM 763 C C . GLU A 1 92 ? -9.515 -1.241 14.874 1.00 98.50 92 GLU A C 1
ATOM 765 O O . GLU A 1 92 ? -9.796 -1.283 16.072 1.00 98.50 92 GLU A O 1
ATOM 770 N N . ARG A 1 93 ? -10.431 -0.976 13.933 1.00 98.25 93 ARG A N 1
ATOM 771 C CA . ARG A 1 93 ? -11.847 -0.705 14.239 1.00 98.25 93 ARG A CA 1
ATOM 772 C C . ARG A 1 93 ? -12.529 -1.869 14.956 1.00 98.25 93 ARG A C 1
ATOM 774 O O . ARG A 1 93 ? -13.376 -1.656 15.818 1.00 98.25 93 ARG A O 1
ATOM 781 N N . GLU A 1 94 ? -12.192 -3.105 14.599 1.00 98.44 94 GLU A N 1
ATOM 782 C CA . GLU A 1 94 ? -12.720 -4.292 15.274 1.00 98.44 94 GLU A CA 1
ATOM 783 C C . GLU A 1 94 ? -12.239 -4.378 16.728 1.00 98.44 94 GLU A C 1
ATOM 785 O O . GLU A 1 94 ? -13.059 -4.533 17.634 1.00 98.44 94 GLU A O 1
ATOM 790 N N . ARG A 1 95 ? -10.938 -4.168 16.966 1.00 98.19 95 ARG A N 1
ATOM 791 C CA . ARG A 1 95 ? -10.360 -4.109 18.320 1.00 98.19 95 ARG A CA 1
ATOM 792 C C . ARG A 1 95 ? -10.952 -2.979 19.156 1.00 98.19 95 ARG A C 1
ATOM 794 O O . ARG A 1 95 ? -11.134 -3.132 20.359 1.00 98.19 95 ARG A O 1
ATOM 801 N N . GLU A 1 96 ? -11.242 -1.836 18.545 1.00 98.50 96 GLU A N 1
ATOM 802 C CA . GLU A 1 96 ? -11.889 -0.717 19.230 1.00 98.50 96 GLU A CA 1
ATOM 803 C C . GLU A 1 96 ? -13.307 -1.081 19.689 1.00 98.50 96 GLU A C 1
ATOM 805 O O . GLU A 1 96 ? -13.632 -0.906 20.863 1.00 98.50 96 GLU A O 1
ATOM 810 N N . ARG A 1 97 ? -14.114 -1.688 18.807 1.00 98.38 97 ARG A N 1
ATOM 811 C CA . ARG A 1 97 ? -15.458 -2.188 19.150 1.00 98.38 97 ARG A CA 1
ATOM 812 C C . ARG A 1 97 ? -15.420 -3.259 20.237 1.00 98.38 97 ARG A C 1
ATOM 814 O O . ARG A 1 97 ? -16.313 -3.318 21.078 1.00 98.38 97 ARG A O 1
ATOM 821 N N . GLU A 1 98 ? -14.410 -4.123 20.225 1.00 98.38 98 GLU A N 1
ATOM 822 C CA . GLU A 1 98 ? -14.214 -5.130 21.268 1.00 98.38 98 GLU A CA 1
ATOM 823 C C . GLU A 1 98 ? -13.929 -4.480 22.628 1.00 98.38 98 GLU A C 1
ATOM 825 O O . GLU A 1 98 ? -14.610 -4.787 23.608 1.00 98.38 98 GLU A O 1
ATOM 830 N N . ARG A 1 99 ? -13.012 -3.504 22.673 1.00 98.19 99 ARG A N 1
ATOM 831 C CA . ARG A 1 99 ? -12.714 -2.724 23.886 1.00 98.19 99 ARG A CA 1
ATOM 832 C C . ARG A 1 99 ? -13.928 -1.948 24.390 1.00 98.19 99 ARG A C 1
ATOM 834 O O . ARG A 1 99 ? -14.119 -1.823 25.597 1.00 98.19 99 ARG A O 1
ATOM 841 N N . GLU A 1 100 ? -14.748 -1.410 23.493 1.00 98.44 100 GLU A N 1
ATOM 842 C CA . GLU A 1 100 ? -15.987 -0.720 23.857 1.00 98.44 100 GLU A CA 1
ATOM 843 C C . GLU A 1 100 ? -16.983 -1.676 24.528 1.00 98.44 100 GLU A C 1
ATOM 845 O O . GLU A 1 100 ? -17.469 -1.390 25.624 1.00 98.44 100 GLU A O 1
ATOM 850 N N . ARG A 1 101 ? -17.208 -2.855 23.933 1.00 98.25 101 ARG A N 1
ATOM 851 C CA . ARG A 1 101 ? -18.055 -3.910 24.516 1.00 98.25 101 ARG A CA 1
ATOM 852 C C . ARG A 1 101 ? -17.526 -4.388 25.865 1.00 98.25 101 ARG A C 1
ATOM 854 O O . ARG A 1 101 ? -18.312 -4.653 26.772 1.00 98.25 101 ARG A O 1
ATOM 861 N N . GLU A 1 102 ? -16.211 -4.506 26.015 1.00 98.44 102 GLU A N 1
ATOM 862 C CA . GLU A 1 102 ? -15.584 -4.873 27.284 1.00 98.44 102 GLU A CA 1
ATOM 863 C C . GLU A 1 102 ? -15.835 -3.809 28.362 1.00 98.44 102 GLU A C 1
ATOM 865 O O . GLU A 1 102 ? -16.293 -4.135 29.459 1.00 98.44 102 GLU A O 1
ATOM 870 N N . ARG A 1 103 ? -15.631 -2.527 28.037 1.00 98.06 103 ARG A N 1
ATOM 871 C CA . ARG A 1 103 ? -15.932 -1.407 28.945 1.00 98.06 103 ARG A CA 1
ATOM 872 C C . ARG A 1 103 ? -17.408 -1.366 29.331 1.00 98.06 103 ARG A C 1
ATOM 874 O O . ARG A 1 103 ? -17.725 -1.095 30.487 1.00 98.06 103 ARG A O 1
ATOM 881 N N . GLU A 1 104 ? -18.313 -1.642 28.396 1.00 98.44 104 GLU A N 1
ATOM 882 C CA . GLU A 1 104 ? -19.749 -1.720 28.674 1.00 98.44 104 GLU A CA 1
ATOM 883 C C . GLU A 1 104 ? -20.072 -2.854 29.658 1.00 98.44 104 GLU A C 1
ATOM 885 O O . GLU A 1 104 ? -20.809 -2.643 30.622 1.00 98.44 104 GLU A O 1
ATOM 890 N N . ARG A 1 105 ? -19.479 -4.042 29.469 1.00 98.06 105 ARG A N 1
ATOM 891 C CA . ARG A 1 105 ? -19.628 -5.171 30.404 1.00 98.06 105 ARG A CA 1
ATOM 892 C C . ARG A 1 105 ? -19.112 -4.820 31.795 1.00 98.06 105 ARG A C 1
ATOM 894 O O . ARG A 1 105 ? -19.827 -5.054 32.763 1.00 98.06 105 ARG A O 1
ATOM 901 N N . GLN A 1 106 ? -17.934 -4.204 31.892 1.00 98.25 106 GLN A N 1
ATOM 902 C CA . GLN A 1 106 ? -17.370 -3.764 33.172 1.00 98.25 106 GLN A CA 1
ATOM 903 C C . GLN A 1 106 ? -18.263 -2.730 33.869 1.00 98.25 106 GLN A C 1
ATOM 905 O O . GLN A 1 106 ? -18.464 -2.809 35.079 1.00 98.25 106 GLN A O 1
ATOM 910 N N . ARG A 1 107 ? -18.846 -1.781 33.121 1.00 98.31 107 ARG A N 1
ATOM 911 C CA . ARG A 1 107 ? -19.804 -0.807 33.670 1.00 98.31 107 ARG A CA 1
ATOM 912 C C . ARG A 1 107 ? -21.059 -1.487 34.210 1.00 98.31 107 ARG A C 1
ATOM 914 O O . ARG A 1 107 ? -21.424 -1.226 35.351 1.00 98.31 107 ARG A O 1
ATOM 921 N N . LYS A 1 108 ? -21.670 -2.388 33.432 1.00 98.38 108 LYS A N 1
ATOM 922 C CA . LYS A 1 108 ? -22.859 -3.149 33.858 1.00 98.38 108 LYS A CA 1
ATOM 923 C C . LYS A 1 108 ? -22.572 -4.029 35.072 1.00 98.38 108 LYS A C 1
ATOM 925 O O . LYS A 1 108 ? -23.399 -4.132 35.971 1.00 98.38 108 LYS A O 1
ATOM 930 N N . GLU A 1 109 ? -21.402 -4.659 35.116 1.00 98.50 109 GLU A N 1
ATOM 931 C CA . GLU A 1 109 ? -20.989 -5.468 36.260 1.00 98.50 109 GLU A CA 1
ATOM 932 C C . GLU A 1 109 ? -20.788 -4.609 37.511 1.00 98.50 109 GLU A C 1
ATOM 934 O O . GLU A 1 109 ? -21.266 -4.974 38.585 1.00 98.50 109 GLU A O 1
ATOM 939 N N . LYS A 1 110 ? -20.133 -3.452 37.376 1.00 98.38 110 LYS A N 1
ATOM 940 C CA . LYS A 1 110 ? -19.952 -2.504 38.478 1.00 98.38 110 LYS A CA 1
ATOM 941 C C . LYS A 1 110 ? -21.296 -2.003 39.014 1.00 98.38 110 LYS A C 1
ATOM 943 O O . LYS A 1 110 ? -21.519 -2.080 40.216 1.00 98.38 110 LYS A O 1
ATOM 948 N N . GLU A 1 111 ? -22.197 -1.571 38.134 1.00 98.38 111 GLU A N 1
ATOM 949 C CA . GLU A 1 111 ? -23.547 -1.120 38.501 1.00 98.38 111 GLU A CA 1
ATOM 950 C C . GLU A 1 111 ? -24.330 -2.222 39.228 1.00 98.38 111 GLU A C 1
ATOM 952 O O . GLU A 1 111 ? -24.962 -1.980 40.256 1.00 98.38 111 GLU A O 1
ATOM 957 N N . ARG A 1 112 ? -24.239 -3.466 38.742 1.00 98.44 112 ARG A N 1
ATOM 958 C CA . ARG A 1 112 ? -24.858 -4.616 39.403 1.00 98.44 112 ARG A CA 1
ATOM 959 C C . ARG A 1 112 ? -24.294 -4.837 40.809 1.00 98.44 112 ARG A C 1
ATOM 961 O O . ARG A 1 112 ? -25.075 -5.060 41.729 1.00 98.44 112 ARG A O 1
ATOM 968 N N . ARG A 1 113 ? -22.970 -4.766 40.988 1.00 98.44 113 ARG A N 1
ATOM 969 C CA . ARG A 1 113 ? -22.326 -4.909 42.307 1.00 98.44 113 ARG A CA 1
ATOM 970 C C . ARG A 1 113 ? -22.754 -3.798 43.269 1.00 98.44 113 ARG A C 1
ATOM 972 O O . ARG A 1 113 ? -23.113 -4.102 44.400 1.00 98.44 113 ARG A O 1
ATOM 979 N N . GLU A 1 114 ? -22.777 -2.546 42.813 1.00 98.50 114 GLU A N 1
ATOM 980 C CA . GLU A 1 114 ? -23.231 -1.399 43.617 1.00 98.50 114 GLU A CA 1
ATOM 981 C C . GLU A 1 114 ? -24.705 -1.548 44.028 1.00 98.50 114 GLU A C 1
ATOM 983 O O . GLU A 1 114 ? -25.067 -1.285 45.176 1.00 98.50 114 GLU A O 1
ATOM 988 N N . ARG A 1 115 ? -25.561 -2.040 43.124 1.00 98.06 115 ARG A N 1
ATOM 989 C CA . ARG A 1 115 ? -26.963 -2.339 43.435 1.00 98.06 115 ARG A CA 1
ATOM 990 C C . ARG A 1 115 ? -27.103 -3.460 44.466 1.00 98.06 115 ARG A C 1
ATOM 992 O O . ARG A 1 115 ? -27.851 -3.299 45.426 1.00 98.06 115 ARG A O 1
ATOM 999 N N . GLU A 1 116 ? -26.394 -4.574 44.285 1.00 98.25 116 GLU A N 1
ATOM 1000 C CA . GLU A 1 116 ? -26.405 -5.697 45.233 1.00 98.25 116 GLU A CA 1
ATOM 1001 C C . GLU A 1 116 ? -25.898 -5.265 46.622 1.00 98.25 116 GLU A C 1
ATOM 1003 O O . GLU A 1 116 ? -26.436 -5.696 47.643 1.00 98.25 116 GLU A O 1
ATOM 1008 N N . GLU A 1 117 ? -24.893 -4.388 46.683 1.00 98.50 117 GLU A N 1
ATOM 1009 C CA . GLU A 1 117 ? -24.396 -3.816 47.935 1.00 98.50 117 GLU A CA 1
ATOM 1010 C C . GLU A 1 117 ? -25.441 -2.919 48.607 1.00 98.50 117 GLU A C 1
ATOM 1012 O O . GLU A 1 117 ? -25.708 -3.079 49.800 1.00 98.50 117 GLU A O 1
ATOM 1017 N N . ARG A 1 118 ? -26.092 -2.034 47.846 1.00 98.31 118 ARG A N 1
ATOM 1018 C CA . ARG A 1 118 ? -27.166 -1.178 48.362 1.00 98.31 118 ARG A CA 1
ATOM 1019 C C . ARG A 1 118 ? -28.329 -1.999 48.918 1.00 98.31 118 ARG A C 1
ATOM 1021 O O . ARG A 1 118 ? -28.788 -1.734 50.025 1.00 98.31 118 ARG A O 1
ATOM 1028 N N . GLU A 1 119 ? -28.761 -3.036 48.202 1.00 98.38 119 GLU A N 1
ATOM 1029 C CA . GLU A 1 119 ? -29.820 -3.947 48.657 1.00 98.38 119 GLU A CA 1
ATOM 1030 C C . GLU A 1 119 ? -29.414 -4.705 49.940 1.00 98.38 119 GLU A C 1
ATOM 1032 O O . GLU A 1 119 ? -30.238 -4.900 50.840 1.00 98.38 119 GLU A O 1
ATOM 1037 N N . ARG A 1 120 ? -28.135 -5.091 50.079 1.00 98.31 120 ARG A N 1
ATOM 1038 C CA . ARG A 1 120 ? -27.604 -5.675 51.326 1.00 98.31 120 ARG A CA 1
ATOM 1039 C C . ARG A 1 120 ? -27.623 -4.679 52.483 1.00 98.31 120 ARG A C 1
ATOM 1041 O O . ARG A 1 120 ? -28.047 -5.058 53.576 1.00 98.31 120 ARG A O 1
ATOM 1048 N N . GLN A 1 121 ? -27.196 -3.437 52.257 1.00 98.38 121 GLN A N 1
ATOM 1049 C CA . GLN A 1 121 ? -27.210 -2.381 53.274 1.00 98.38 121 GLN A CA 1
ATOM 1050 C C . GLN A 1 121 ? -28.641 -2.075 53.737 1.00 98.38 121 GLN A C 1
ATOM 1052 O O . GLN A 1 121 ? -28.906 -2.064 54.938 1.00 98.38 121 GLN A O 1
ATOM 1057 N N . GLU A 1 122 ? -29.593 -1.936 52.809 1.00 98.38 122 GLU A N 1
ATOM 1058 C CA . GLU A 1 122 ? -31.010 -1.726 53.134 1.00 98.38 122 GLU A CA 1
ATOM 1059 C C . GLU A 1 122 ? -31.598 -2.898 53.934 1.00 98.38 122 GLU A C 1
ATOM 1061 O O . GLU A 1 122 ? -32.357 -2.689 54.884 1.00 98.38 122 GLU A O 1
ATOM 1066 N N . ARG A 1 123 ? -31.240 -4.144 53.591 1.00 98.50 123 ARG A N 1
ATOM 1067 C CA . ARG A 1 123 ? -31.664 -5.331 54.350 1.00 98.50 123 ARG A CA 1
ATOM 1068 C C . ARG A 1 123 ? -31.111 -5.315 55.778 1.00 98.50 123 ARG A C 1
ATOM 1070 O O . ARG A 1 123 ? -31.871 -5.574 56.708 1.00 98.50 123 ARG A O 1
ATOM 1077 N N . GLN A 1 124 ? -29.828 -4.996 55.955 1.00 98.12 124 GLN A N 1
ATOM 1078 C CA . GLN A 1 124 ? -29.205 -4.881 57.280 1.00 98.12 124 GLN A CA 1
ATOM 1079 C C . GLN A 1 124 ? -29.835 -3.755 58.110 1.00 98.12 124 GLN A C 1
ATOM 1081 O O . GLN A 1 124 ? -30.082 -3.930 59.303 1.00 98.12 124 GLN A O 1
ATOM 1086 N N . GLU A 1 125 ? -30.143 -2.615 57.490 1.00 98.50 125 GLU A N 1
ATOM 1087 C CA . GLU A 1 125 ? -30.793 -1.496 58.168 1.00 98.50 125 GLU A CA 1
ATOM 1088 C C . GLU A 1 125 ? -32.216 -1.851 58.619 1.00 98.50 125 GLU A C 1
ATOM 1090 O O . GLU A 1 125 ? -32.587 -1.566 59.760 1.00 98.50 125 GLU A O 1
ATOM 1095 N N . ARG A 1 126 ? -33.005 -2.519 57.764 1.00 98.19 126 ARG A N 1
ATOM 1096 C CA . ARG A 1 126 ? -34.339 -3.022 58.135 1.00 98.19 126 ARG A CA 1
ATOM 1097 C C . ARG A 1 126 ? -34.263 -3.994 59.305 1.00 98.19 126 ARG A C 1
ATOM 1099 O O . ARG A 1 126 ? -34.987 -3.819 60.278 1.00 98.19 126 ARG A O 1
ATOM 1106 N N . GLU A 1 127 ? -33.348 -4.959 59.250 1.00 98.31 127 GLU A N 1
ATOM 1107 C CA . GLU A 1 127 ? -33.160 -5.923 60.336 1.00 98.31 127 GLU A CA 1
ATOM 1108 C C . GLU A 1 127 ? -32.765 -5.232 61.651 1.00 98.31 127 GLU A C 1
ATOM 1110 O O . GLU A 1 127 ? -33.282 -5.578 62.714 1.00 98.31 127 GLU A O 1
ATOM 1115 N N . ARG A 1 128 ? -31.900 -4.211 61.590 1.00 98.38 128 ARG A N 1
ATOM 1116 C CA . ARG A 1 128 ? -31.533 -3.398 62.756 1.00 98.38 128 ARG A CA 1
ATOM 1117 C C . ARG A 1 128 ? -32.740 -2.653 63.333 1.00 98.38 128 ARG A C 1
ATOM 1119 O O . ARG A 1 128 ? -32.949 -2.716 64.542 1.00 98.38 128 ARG A O 1
ATOM 1126 N N . ARG A 1 129 ? -33.541 -1.991 62.490 1.00 98.31 129 ARG A N 1
ATOM 1127 C CA . ARG A 1 129 ? -34.765 -1.283 62.914 1.00 98.31 129 ARG A CA 1
ATOM 1128 C C . ARG A 1 129 ? -35.782 -2.241 63.540 1.00 98.31 129 ARG A C 1
ATOM 1130 O O . ARG A 1 129 ? -36.389 -1.904 64.553 1.00 98.31 129 ARG A O 1
ATOM 1137 N N . ASP A 1 130 ? -35.939 -3.440 62.983 1.00 98.00 130 ASP A N 1
ATOM 1138 C CA . ASP A 1 130 ? -36.840 -4.465 63.519 1.00 98.00 130 ASP A CA 1
ATOM 1139 C C . ASP A 1 130 ? -36.367 -4.995 64.879 1.00 98.00 130 ASP A C 1
ATOM 1141 O O . ASP A 1 130 ? -37.188 -5.191 65.779 1.00 98.00 130 ASP A O 1
ATOM 1145 N N . ARG A 1 131 ? -35.054 -5.200 65.061 1.00 98.38 131 ARG A N 1
ATOM 1146 C CA . ARG A 1 131 ? -34.472 -5.556 66.367 1.00 98.38 131 ARG A CA 1
ATOM 1147 C C . ARG A 1 131 ? -34.703 -4.451 67.398 1.00 98.38 131 ARG A C 1
ATOM 1149 O O . ARG A 1 131 ? -35.208 -4.743 68.475 1.00 98.38 131 ARG A O 1
ATOM 1156 N N . GLU A 1 132 ? -34.427 -3.196 67.049 1.00 98.06 132 GLU A N 1
ATOM 1157 C CA . GLU A 1 132 ? -34.644 -2.040 67.934 1.00 98.06 132 GLU A CA 1
ATOM 1158 C C . GLU A 1 132 ? -36.125 -1.884 68.323 1.00 98.06 132 GLU A C 1
ATOM 1160 O O . GLU A 1 132 ? -36.458 -1.652 69.488 1.00 98.06 132 GLU A O 1
ATOM 1165 N N . ARG A 1 133 ? -37.041 -2.087 67.364 1.00 98.00 133 ARG A N 1
ATOM 1166 C CA . ARG A 1 133 ? -38.490 -2.092 67.609 1.00 98.00 133 ARG A CA 1
ATOM 1167 C C . ARG A 1 133 ? -38.888 -3.183 68.604 1.00 98.00 133 ARG A C 1
ATOM 1169 O O . ARG A 1 133 ? -39.637 -2.888 69.532 1.00 98.00 133 ARG A O 1
ATOM 1176 N N . LYS A 1 134 ? -38.375 -4.408 68.441 1.00 98.25 134 LYS A N 1
ATOM 1177 C CA . LYS A 1 134 ? -38.628 -5.527 69.368 1.00 98.25 134 LYS A CA 1
ATOM 1178 C C . LYS A 1 134 ? -38.085 -5.247 70.767 1.00 98.25 134 LYS A C 1
ATOM 1180 O O . LYS A 1 134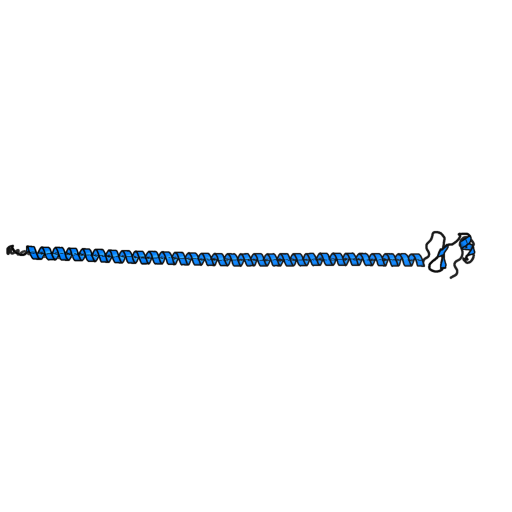 ? -38.811 -5.421 71.738 1.00 98.25 134 LYS A O 1
ATOM 1185 N N . GLU A 1 135 ? -36.855 -4.749 70.878 1.00 97.75 135 GLU A N 1
ATOM 1186 C CA . GLU A 1 135 ? -36.258 -4.387 72.170 1.00 97.75 135 GLU A CA 1
ATOM 1187 C C . GLU A 1 135 ? -37.077 -3.316 72.904 1.00 97.75 135 GLU A C 1
ATOM 1189 O O . GLU A 1 135 ? -37.236 -3.376 74.127 1.00 97.75 135 GLU A O 1
ATOM 1194 N N . ARG A 1 136 ? -37.634 -2.346 72.166 1.00 97.19 136 ARG A N 1
ATOM 1195 C CA . ARG A 1 136 ? -38.534 -1.333 72.724 1.00 97.19 136 ARG A CA 1
ATOM 1196 C C . ARG A 1 136 ? -39.859 -1.936 73.196 1.00 97.19 136 ARG A C 1
ATOM 1198 O O . ARG A 1 136 ? -40.268 -1.656 74.320 1.00 97.19 136 ARG A O 1
ATOM 1205 N N . GLU A 1 137 ? -40.498 -2.774 72.379 1.00 96.75 137 GLU A N 1
ATOM 1206 C CA . GLU A 1 137 ? -41.734 -3.484 72.750 1.00 96.75 137 GLU A CA 1
ATOM 1207 C C . GLU A 1 1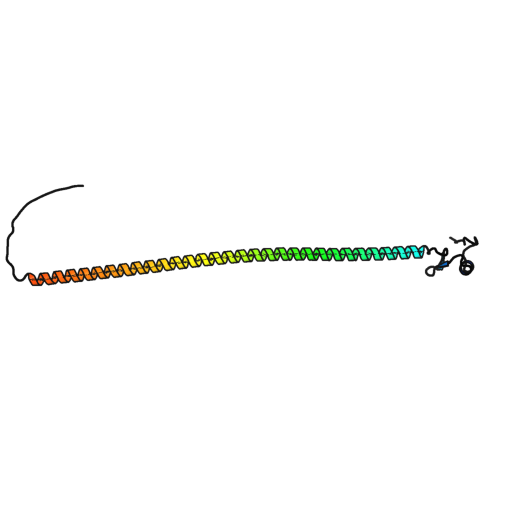37 ? -41.5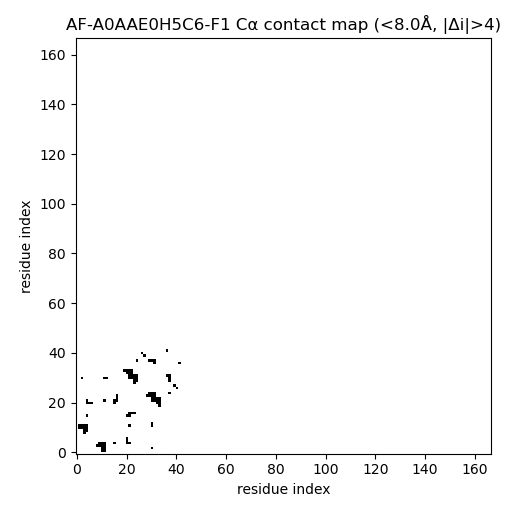31 -4.365 73.997 1.00 96.75 137 GLU A C 1
ATOM 1209 O O . GLU A 1 137 ? -42.375 -4.368 74.896 1.00 96.75 137 GLU A O 1
ATOM 1214 N N . ASP A 1 138 ? -40.391 -5.054 74.101 1.00 95.69 138 ASP A N 1
ATOM 1215 C CA . ASP A 1 138 ? -40.030 -5.862 75.268 1.00 95.69 138 ASP A CA 1
ATOM 1216 C C . ASP A 1 138 ? -39.801 -5.003 76.521 1.00 95.69 138 ASP A C 1
ATOM 1218 O O . ASP A 1 138 ? -40.212 -5.388 77.620 1.00 95.69 138 ASP A O 1
ATOM 1222 N N . ARG A 1 139 ? -39.186 -3.820 76.376 1.00 95.00 139 ARG A N 1
ATOM 1223 C CA . ARG A 1 139 ? -38.999 -2.857 77.476 1.00 95.00 139 ARG A CA 1
ATOM 1224 C C . ARG A 1 139 ? -40.341 -2.313 77.975 1.00 95.00 139 ARG A C 1
ATOM 1226 O O . ARG A 1 139 ? -40.574 -2.300 79.184 1.00 95.00 139 ARG A O 1
ATOM 1233 N N . ASP A 1 140 ? -41.237 -1.941 77.061 1.00 94.12 140 ASP A N 1
ATOM 1234 C CA . ASP A 1 140 ? -42.589 -1.467 77.383 1.00 94.12 140 ASP A CA 1
ATOM 1235 C C . ASP A 1 140 ? -43.433 -2.573 78.040 1.00 94.12 140 ASP A C 1
ATOM 1237 O O . ASP A 1 140 ? -44.17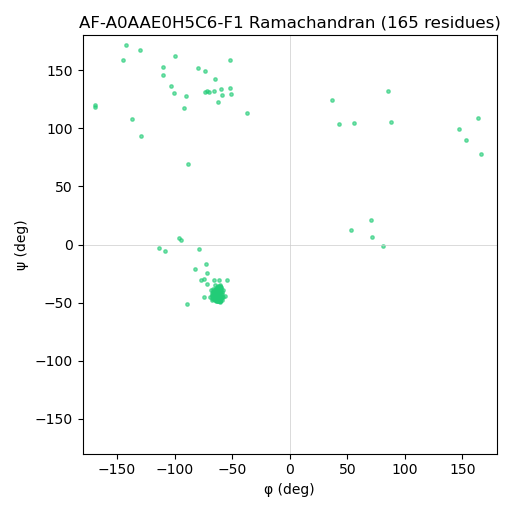7 -2.320 78.994 1.00 94.12 140 ASP A O 1
ATOM 1241 N N . ARG A 1 141 ? -43.296 -3.824 77.572 1.00 91.88 141 ARG A N 1
ATOM 1242 C CA . ARG A 1 141 ? -43.947 -4.995 78.174 1.00 91.88 141 ARG A CA 1
ATOM 1243 C C . ARG A 1 141 ? -43.450 -5.230 79.601 1.00 91.88 141 ARG A C 1
ATOM 1245 O O . ARG A 1 141 ? -44.291 -5.371 80.486 1.00 91.88 141 ARG A O 1
ATOM 1252 N N . LYS A 1 142 ? -42.129 -5.212 79.834 1.00 90.75 142 LYS A N 1
ATOM 1253 C CA . LYS A 1 142 ? -41.531 -5.361 81.175 1.00 90.75 142 LYS A CA 1
ATOM 1254 C C . LYS A 1 142 ? -41.994 -4.261 82.136 1.00 90.75 142 LYS A C 1
ATOM 1256 O O . LYS A 1 142 ? -42.484 -4.589 83.212 1.00 90.75 142 LYS A O 1
ATOM 1261 N N . GLY A 1 143 ? -41.967 -2.992 81.716 1.00 85.75 143 GLY A N 1
ATOM 1262 C CA . GLY A 1 143 ? -42.399 -1.866 82.557 1.00 85.75 143 GLY A CA 1
ATOM 1263 C C . GLY A 1 143 ? -43.874 -1.921 82.986 1.00 85.75 143 GLY A C 1
ATOM 1264 O O . GLY A 1 143 ? -44.222 -1.484 84.082 1.00 85.75 143 GLY A O 1
ATOM 1265 N N . ARG A 1 144 ? -44.763 -2.504 82.165 1.00 77.38 144 ARG A N 1
ATOM 1266 C CA . ARG A 1 144 ? -46.181 -2.703 82.528 1.00 77.38 144 ARG A CA 1
ATOM 1267 C C . ARG A 1 144 ? -46.409 -3.831 83.536 1.00 77.38 144 ARG A C 1
ATOM 1269 O O . ARG A 1 144 ? -47.382 -3.755 84.287 1.00 77.38 144 ARG A O 1
ATOM 1276 N N . SER A 1 145 ? -45.563 -4.862 83.550 1.00 70.44 145 SER A N 1
ATOM 1277 C CA . SER A 1 145 ? -45.634 -5.956 84.536 1.00 70.44 145 SER A CA 1
ATOM 1278 C C . SER A 1 145 ? -45.355 -5.465 85.959 1.00 70.44 145 SER A C 1
ATOM 1280 O O . SER A 1 145 ? -46.022 -5.918 86.884 1.00 70.44 145 SER A O 1
ATOM 1282 N N . ASP A 1 146 ? -44.469 -4.480 86.121 1.00 64.31 146 ASP A N 1
ATOM 1283 C CA . ASP A 1 146 ? -44.080 -3.964 87.440 1.00 64.31 146 ASP A CA 1
ATOM 1284 C C . ASP A 1 146 ? -45.072 -2.925 88.008 1.00 64.31 146 ASP A C 1
ATOM 1286 O O . ASP A 1 146 ? -45.165 -2.751 89.219 1.00 64.31 146 ASP A O 1
ATOM 1290 N N . SER A 1 147 ? -45.891 -2.274 87.167 1.00 57.84 147 SER A N 1
ATOM 1291 C CA . SER A 1 147 ? -46.885 -1.261 87.595 1.00 57.84 147 SER A CA 1
ATOM 1292 C C . SER A 1 147 ? -48.316 -1.785 87.800 1.00 57.84 147 SER A C 1
ATOM 1294 O O . SER A 1 147 ? -49.227 -0.998 88.050 1.00 57.84 147 SER A O 1
ATOM 1296 N N . ARG A 1 148 ? -48.561 -3.102 87.708 1.00 53.03 148 ARG A N 1
ATOM 1297 C CA . ARG A 1 148 ? -49.883 -3.702 88.009 1.00 53.03 148 ARG A CA 1
ATOM 1298 C C . ARG A 1 148 ? -50.039 -4.222 89.441 1.00 53.03 148 ARG A C 1
ATOM 1300 O O . ARG A 1 148 ? -51.106 -4.721 89.790 1.00 53.03 148 ARG A O 1
ATOM 1307 N N . GLY A 1 149 ? -49.038 -4.028 90.294 1.00 49.41 149 GLY A N 1
ATOM 1308 C CA . GLY A 1 149 ? -49.149 -4.230 91.737 1.00 49.41 149 GLY A CA 1
ATOM 1309 C C . GLY A 1 149 ? -49.635 -2.975 92.464 1.00 49.41 149 GLY A C 1
ATOM 1310 O O . GLY A 1 149 ? -48.835 -2.367 93.160 1.00 49.41 149 GLY A O 1
ATOM 1311 N N . SER A 1 150 ? -50.904 -2.578 92.276 1.00 52.59 150 SER A N 1
ATOM 1312 C CA . SER A 1 150 ? -51.750 -1.763 93.191 1.00 52.59 150 SER A CA 1
ATOM 1313 C C . SER A 1 150 ? -52.715 -0.876 92.402 1.00 52.59 150 SER A C 1
ATOM 1315 O O . SER A 1 150 ? -52.343 0.199 91.941 1.00 52.59 150 SER A O 1
ATOM 1317 N N . GLY A 1 151 ? -53.979 -1.285 92.260 1.00 47.94 151 GLY A N 1
ATOM 1318 C CA . GLY A 1 151 ? -54.990 -0.371 91.725 1.00 47.94 151 GLY A CA 1
ATOM 1319 C C . GLY A 1 151 ? -56.300 -1.007 91.288 1.00 47.94 151 GLY A C 1
ATOM 1320 O O . GLY A 1 151 ? -56.534 -1.163 90.099 1.00 47.94 151 GLY A O 1
ATOM 1321 N N . GLY A 1 152 ? -57.151 -1.320 92.265 1.00 49.25 152 GLY A N 1
ATOM 1322 C CA . GLY A 1 152 ? -58.578 -0.985 92.230 1.00 49.25 152 GLY A CA 1
ATOM 1323 C C . GLY A 1 152 ? -59.416 -1.454 91.039 1.00 49.25 152 GLY A C 1
ATOM 1324 O O . GLY A 1 152 ? -59.473 -0.825 89.986 1.00 49.25 152 GLY A O 1
ATOM 1325 N N . SER A 1 153 ? -60.210 -2.482 91.307 1.00 50.84 153 SER A N 1
ATOM 1326 C CA . SER A 1 153 ? -61.515 -2.738 90.704 1.00 50.84 153 SER A CA 1
ATOM 1327 C C . SER A 1 153 ? -62.321 -1.451 90.453 1.00 50.84 153 SER A C 1
ATOM 1329 O O . SER A 1 153 ? -62.800 -0.809 91.386 1.00 50.84 153 SER A O 1
ATOM 1331 N N . ARG A 1 154 ? -62.559 -1.096 89.185 1.00 46.72 154 ARG A N 1
ATOM 1332 C CA . ARG A 1 154 ? -63.637 -0.165 88.828 1.00 46.72 154 ARG A CA 1
ATOM 1333 C C . ARG A 1 154 ? -64.379 -0.663 87.594 1.00 46.72 154 ARG A C 1
ATOM 1335 O O . ARG A 1 154 ? -63.855 -0.671 86.486 1.00 46.72 154 ARG A O 1
ATOM 1342 N N . GLN A 1 155 ? -65.598 -1.135 87.847 1.00 53.84 155 GLN A N 1
ATOM 1343 C CA . GLN A 1 155 ? -66.604 -1.499 86.858 1.00 53.84 155 GLN A CA 1
ATOM 1344 C C . GLN A 1 155 ? -66.928 -0.287 85.977 1.00 53.84 155 GLN A C 1
ATOM 1346 O O . GLN A 1 155 ? -67.282 0.771 86.496 1.00 53.84 155 GLN A O 1
ATOM 1351 N N . THR A 1 156 ? -66.878 -0.453 84.657 1.00 52.12 156 THR A N 1
ATOM 1352 C CA . THR A 1 156 ? -67.579 0.429 83.718 1.00 52.12 156 THR A CA 1
ATOM 1353 C C . THR A 1 156 ? -68.392 -0.414 82.743 1.00 52.12 156 THR A C 1
ATOM 1355 O O . THR A 1 156 ? -67.935 -0.905 81.716 1.00 52.12 156 THR A O 1
ATOM 1358 N N . SER A 1 157 ? -69.646 -0.605 83.130 1.00 53.88 157 SER A N 1
ATOM 1359 C CA . SER A 1 157 ? -70.778 -0.911 82.266 1.00 53.88 157 SER A CA 1
ATOM 1360 C C . SER A 1 157 ? -71.077 0.275 81.339 1.00 53.88 157 SER A C 1
ATOM 1362 O O . SER A 1 157 ? -71.194 1.403 81.814 1.00 53.88 157 SER A O 1
ATOM 1364 N N . GLY A 1 158 ? -71.259 0.023 80.042 1.00 45.91 158 GLY A N 1
ATOM 1365 C CA . GLY A 1 158 ? -71.749 1.010 79.067 1.00 45.91 158 GLY A CA 1
ATOM 1366 C C . GLY A 1 158 ? -71.245 0.676 77.660 1.00 45.91 158 GLY A C 1
ATOM 1367 O O . GLY A 1 158 ? -70.094 0.932 77.355 1.00 45.91 158 GLY A O 1
ATOM 1368 N N . SER A 1 159 ? -71.960 -0.117 76.861 1.00 52.66 159 SER A N 1
ATOM 1369 C CA . SER A 1 159 ? -73.148 0.239 76.066 1.00 52.66 159 SER A CA 1
ATOM 1370 C C . SER A 1 159 ? -72.811 0.839 74.689 1.00 52.66 159 SER A C 1
ATOM 1372 O O . SER A 1 159 ? -72.055 1.794 74.576 1.00 52.66 159 SER A O 1
ATOM 1374 N N . ASN A 1 160 ? -73.503 0.286 73.685 1.00 49.59 160 ASN A N 1
ATOM 1375 C CA . ASN A 1 160 ? -73.879 0.843 72.379 1.00 49.59 160 ASN A CA 1
ATOM 1376 C C . ASN A 1 160 ? -72.952 0.735 71.148 1.00 49.59 160 ASN A C 1
ATOM 1378 O O . ASN A 1 160 ? -72.019 1.498 70.943 1.00 49.59 160 ASN A O 1
ATOM 1382 N N . ARG A 1 161 ? -73.377 -0.177 70.251 1.00 51.72 161 ARG A N 1
ATOM 1383 C CA . ARG A 1 161 ? -73.873 0.085 68.876 1.00 51.72 161 ARG A CA 1
ATOM 1384 C C . ARG A 1 161 ? -73.207 1.216 68.072 1.00 51.72 161 ARG A C 1
ATOM 1386 O O . ARG A 1 161 ? -73.387 2.379 68.399 1.00 51.72 161 ARG A O 1
ATOM 1393 N N . SER A 1 162 ? -72.711 0.874 66.877 1.00 48.94 162 SER A N 1
ATOM 1394 C CA . SER A 1 162 ? -73.247 1.295 65.553 1.00 48.94 162 SER A CA 1
ATOM 1395 C C . SER A 1 162 ? -72.175 1.028 64.483 1.00 48.94 162 SER A C 1
ATOM 1397 O O . SER A 1 162 ? -71.101 1.606 64.521 1.00 48.94 162 SER A O 1
ATOM 1399 N N . ARG A 1 163 ? -72.326 0.043 63.590 1.00 55.56 163 ARG A N 1
ATOM 1400 C CA . ARG A 1 163 ? -72.962 0.175 62.263 1.00 55.56 163 ARG A CA 1
ATOM 1401 C C . ARG A 1 163 ? -72.547 1.459 61.516 1.00 55.56 163 ARG A C 1
ATOM 1403 O O . ARG A 1 163 ? -73.115 2.514 61.790 1.00 55.56 163 ARG A O 1
ATOM 1410 N N . ARG A 1 164 ? -71.659 1.340 60.516 1.00 55.88 164 ARG A N 1
ATOM 1411 C CA . ARG A 1 164 ? -71.776 2.029 59.211 1.00 55.88 164 ARG A CA 1
ATOM 1412 C C . ARG A 1 164 ? -70.763 1.510 58.178 1.00 55.88 164 ARG A C 1
ATOM 1414 O O . ARG A 1 164 ? -69.561 1.600 58.386 1.00 55.88 164 ARG A O 1
ATOM 1421 N N . ASN A 1 165 ? -71.315 0.992 57.076 1.00 61.06 165 ASN A N 1
ATOM 1422 C CA . ASN A 1 165 ? -70.706 0.887 55.743 1.00 61.06 165 ASN A CA 1
ATOM 1423 C C . ASN A 1 165 ? -70.153 2.241 55.281 1.00 61.06 165 ASN A C 1
ATOM 1425 O O . ASN A 1 165 ? -70.699 3.245 55.720 1.00 61.06 165 ASN A O 1
ATOM 1429 N N . TYR A 1 166 ? -69.215 2.259 54.329 1.00 55.88 166 TYR A N 1
ATOM 1430 C CA . TYR A 1 166 ? -69.345 2.931 53.020 1.00 55.88 166 TYR A CA 1
ATOM 1431 C C . TYR A 1 166 ? -68.172 2.480 52.115 1.00 55.88 166 TYR A C 1
ATOM 1433 O O . TYR A 1 166 ? -67.026 2.713 52.476 1.00 55.88 166 TYR A O 1
ATOM 1441 N N . TYR A 1 167 ? -68.549 1.826 51.002 1.00 61.59 167 TYR A N 1
ATOM 1442 C CA . TYR A 1 167 ? -67.880 1.555 49.709 1.00 61.59 167 TYR A CA 1
ATOM 1443 C C . TYR A 1 167 ? -66.442 1.027 49.660 1.00 61.59 167 TYR A C 1
ATOM 1445 O O . TYR A 1 167 ? -65.497 1.789 49.942 1.00 61.59 167 TYR A O 1
#

Foldseek 3Di:
DFDAQPVPRHGDDVVCVVVQSWPADPPPRDTHGPPDDDPVVVVVVVVVVVVVVVVVVVVVVVVVVVVVVVVVVVVVVVVVVVVVVVVVVVVVVVVVVVVVVVVVVVVVVVVVVVVVVVVVVVVVVVVVVVVVVVVVVVVVVVVVVVPPPDDDDDDDDDDDDDDDDDD

Sequence (167 aa):
MVHHCPVCKKACSTRCVFKGHVEQCPIDGSYYMRGKSCNQCVQSSTLSGNSDRRRREREREEAEARRRQRRDEEERARRQAEQDRKERERRERERERERERERERQRKEKERREREERERQERQERERRDRERKEREDRDRKGRSDSRGSGGSRQTSGSNRSRRNYY

Solvent-accessible surface area (backbone atoms only — not comparable to full-atom values): 9869 Å² total; per-residue (Å²): 136,85,60,57,32,86,91,74,71,39,72,65,48,70,70,38,38,76,72,63,69,27,39,66,41,92,87,79,67,47,79,33,52,66,96,52,79,46,70,68,58,52,50,50,51,50,52,50,51,51,50,54,50,53,50,54,49,51,55,48,51,53,53,48,52,54,52,50,52,53,49,54,50,50,49,51,51,51,54,50,56,49,50,54,51,53,51,50,52,52,55,50,54,50,52,50,53,50,51,49,53,49,53,50,49,52,49,54,51,48,53,50,50,55,50,54,50,50,55,49,52,52,51,52,50,50,53,51,52,52,49,53,51,48,56,48,54,51,49,56,53,53,58,54,66,72,67,68,83,75,80,78,95,73,91,79,88,80,86,82,90,79,93,80,87,83,136